Protein AF-A0A7W0ZNR7-F1 (afdb_monomer_lite)

Secondary structure (DSSP, 8-state):
-PPPP---------------S-SS--EEEEEEE-TTS-EEEEEEESS-TT-TT-EEEEEEES--

Radius of gyration: 18.66 Å; chains: 1; bounding box: 62×24×32 Å

Foldseek 3Di:
DDDDDDDDDDDDDDDDDDDDQDPPFFPPWDWDQDPLRKIKIWGWPDDPPVQPVIDTDIGIDPPD

pLDDT: mean 87.9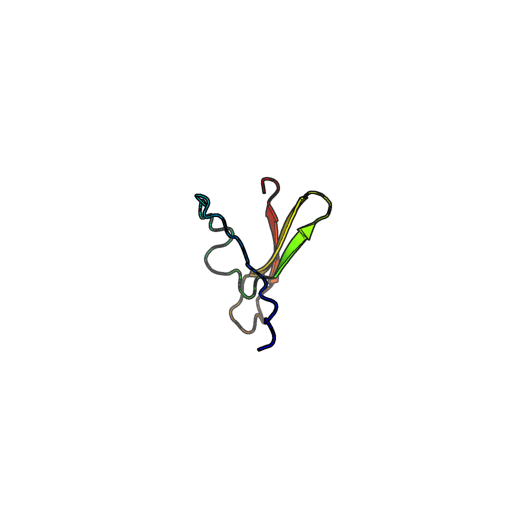9, std 8.34, range [55.0, 97.19]

Sequence (64 aa):
MSAQDYTILVGREVPAARVDAVTGGGHFPVMIRLDSGDLVAAVRGGGTHVGIKGRLDWIRSKDN

Structure (mmCIF, N/CA/C/O backbone):
data_AF-A0A7W0ZNR7-F1
#
_entry.id   AF-A0A7W0ZNR7-F1
#
loop_
_atom_site.group_PDB
_atom_site.id
_atom_site.type_symbol
_atom_site.label_atom_id
_atom_site.label_alt_id
_atom_site.label_com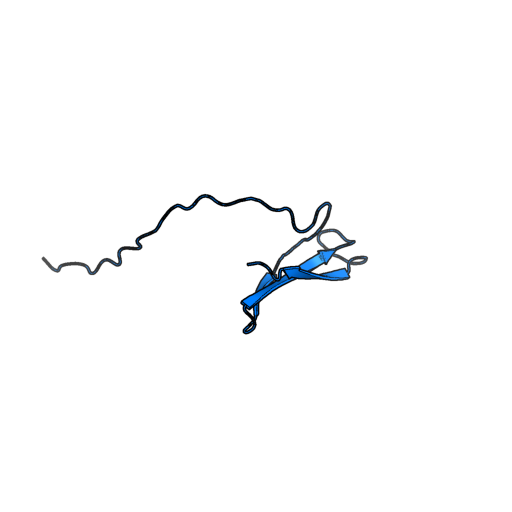p_id
_atom_site.label_asym_id
_atom_site.label_entity_id
_atom_site.label_seq_id
_atom_site.pdbx_PDB_ins_code
_atom_site.Cartn_x
_atom_site.Cartn_y
_atom_site.Cartn_z
_atom_site.occupancy
_atom_site.B_iso_or_equiv
_atom_site.auth_seq_id
_atom_site.auth_comp_id
_atom_site.auth_asym_id
_atom_site.auth_atom_id
_atom_site.pdbx_PDB_model_num
ATOM 1 N N . MET A 1 1 ? -51.134 -8.669 -5.005 1.00 55.00 1 MET A N 1
ATOM 2 C CA . MET A 1 1 ? -49.887 -7.874 -4.982 1.00 55.00 1 MET A CA 1
ATOM 3 C C . MET A 1 1 ? -48.842 -8.702 -4.251 1.00 55.00 1 MET A C 1
ATOM 5 O O . MET A 1 1 ? -49.105 -9.072 -3.116 1.00 55.00 1 MET A O 1
ATOM 9 N N . SER A 1 2 ? -47.749 -9.094 -4.911 1.00 66.12 2 SER A N 1
ATOM 10 C CA . SER A 1 2 ? -46.656 -9.854 -4.280 1.00 66.12 2 SER A CA 1
ATOM 11 C C . SER A 1 2 ? -45.676 -8.863 -3.649 1.00 66.12 2 SER A C 1
ATOM 13 O O . SER A 1 2 ? -45.331 -7.863 -4.276 1.00 66.12 2 SER A O 1
ATOM 15 N N . ALA A 1 3 ? -45.289 -9.110 -2.397 1.00 75.38 3 ALA A N 1
ATOM 16 C CA . ALA A 1 3 ? -44.232 -8.355 -1.735 1.00 75.38 3 ALA A CA 1
ATOM 17 C C . ALA A 1 3 ? -42.883 -8.713 -2.378 1.00 75.38 3 ALA A C 1
ATOM 19 O O . ALA A 1 3 ? -42.645 -9.882 -2.683 1.00 75.38 3 ALA A O 1
ATOM 20 N N . GLN A 1 4 ? -42.042 -7.708 -2.623 1.00 78.62 4 GLN A N 1
ATOM 21 C CA . GLN A 1 4 ? -40.661 -7.908 -3.063 1.00 78.62 4 GLN A CA 1
ATOM 22 C C . GLN A 1 4 ? -39.755 -8.027 -1.839 1.00 78.62 4 GLN A C 1
ATOM 24 O O . GLN A 1 4 ? -39.877 -7.238 -0.901 1.00 78.62 4 GLN A O 1
ATOM 29 N N . ASP A 1 5 ? -38.837 -8.989 -1.871 1.00 82.31 5 ASP A N 1
ATOM 30 C CA . ASP A 1 5 ? -37.782 -9.099 -0.872 1.00 82.31 5 ASP A CA 1
ATOM 31 C C . ASP A 1 5 ? -36.742 -8.001 -1.110 1.00 82.31 5 ASP A C 1
ATOM 33 O O . ASP A 1 5 ? -36.177 -7.878 -2.199 1.00 82.31 5 ASP A O 1
ATOM 37 N N . TYR A 1 6 ? -36.478 -7.202 -0.078 1.00 80.50 6 TYR A N 1
ATOM 38 C CA . TYR A 1 6 ? -35.427 -6.188 -0.092 1.00 80.50 6 TYR A CA 1
ATOM 39 C C . TYR A 1 6 ? -34.330 -6.567 0.899 1.00 80.50 6 TYR A C 1
ATOM 41 O O . TYR A 1 6 ? -34.601 -6.927 2.044 1.00 80.50 6 TYR A O 1
ATOM 49 N N . THR A 1 7 ? -33.071 -6.434 0.483 1.00 85.38 7 THR A N 1
ATOM 50 C CA . THR A 1 7 ? -31.923 -6.497 1.392 1.00 85.38 7 THR A CA 1
ATOM 51 C C . THR A 1 7 ? -31.544 -5.082 1.809 1.00 85.38 7 THR A C 1
ATOM 53 O O . THR A 1 7 ? -31.169 -4.262 0.973 1.00 85.38 7 THR A O 1
ATOM 56 N N . ILE A 1 8 ? -31.633 -4.793 3.106 1.00 84.06 8 ILE A N 1
ATOM 57 C CA . ILE A 1 8 ? -31.177 -3.521 3.670 1.00 84.06 8 ILE A CA 1
ATOM 58 C C . ILE A 1 8 ? -29.702 -3.668 4.050 1.00 84.06 8 ILE A C 1
ATOM 60 O O . ILE A 1 8 ? -29.358 -4.449 4.935 1.00 84.06 8 ILE A O 1
ATOM 64 N N . LEU A 1 9 ? -28.833 -2.896 3.397 1.00 85.50 9 LEU A N 1
ATOM 65 C CA . LEU A 1 9 ? -27.454 -2.704 3.839 1.00 85.50 9 LEU A CA 1
ATOM 66 C C . LEU A 1 9 ? -27.426 -1.582 4.880 1.00 85.50 9 LEU A C 1
ATOM 68 O O . LEU A 1 9 ? -27.727 -0.432 4.568 1.00 85.50 9 LEU A O 1
ATOM 72 N N . VAL A 1 10 ? -27.064 -1.918 6.117 1.00 86.38 10 VAL A N 1
ATOM 73 C CA . VAL A 1 10 ? -26.888 -0.942 7.199 1.00 86.38 10 VAL A CA 1
ATOM 74 C C . VAL A 1 10 ? -25.402 -0.617 7.323 1.00 86.38 10 VAL A C 1
ATOM 76 O O . VAL A 1 10 ? -24.603 -1.476 7.690 1.00 86.38 10 VAL A O 1
ATOM 79 N N . GLY A 1 11 ? -25.027 0.620 6.997 1.00 88.88 11 GLY A N 1
ATOM 80 C CA . GLY A 1 11 ? -23.665 1.133 7.158 1.00 88.88 11 GLY A CA 1
ATOM 81 C C . GLY A 1 11 ? -23.525 2.014 8.400 1.00 88.88 11 GLY A C 1
ATOM 82 O O . GLY A 1 11 ? -24.486 2.652 8.827 1.00 88.88 11 GLY A O 1
ATOM 83 N N . ARG A 1 12 ? -22.314 2.076 8.964 1.00 88.50 12 ARG A N 1
ATOM 84 C CA . ARG A 1 12 ? -21.928 3.055 9.990 1.00 88.50 12 ARG A CA 1
ATOM 85 C C . ARG A 1 12 ? -20.761 3.883 9.473 1.00 88.50 12 ARG A C 1
ATOM 87 O O . ARG A 1 12 ? -19.751 3.315 9.066 1.00 88.50 12 ARG A O 1
ATOM 94 N N . GLU A 1 13 ? -20.880 5.201 9.554 1.00 89.62 13 GLU A N 1
ATOM 95 C CA . GLU A 1 13 ? -19.744 6.097 9.362 1.00 89.62 13 GLU A CA 1
ATOM 96 C C . GLU A 1 13 ? -18.891 6.128 10.634 1.00 89.62 13 GLU A C 1
ATOM 98 O O . GLU A 1 13 ? -19.400 6.252 11.750 1.00 89.62 13 GLU A O 1
ATOM 103 N N . VAL A 1 14 ? -17.583 5.979 10.465 1.00 89.56 14 VAL A N 1
ATOM 104 C CA . VAL A 1 14 ? -16.595 6.080 11.539 1.00 89.56 14 VAL A CA 1
ATOM 105 C C . VAL A 1 14 ? -15.498 7.041 11.103 1.00 89.56 14 VAL A C 1
ATOM 107 O O . VAL A 1 14 ? -15.103 6.993 9.936 1.00 89.56 14 VAL A O 1
ATOM 110 N N . PRO A 1 15 ? -14.977 7.887 12.011 1.00 92.19 15 PRO A N 1
ATOM 111 C CA . PRO A 1 15 ? -13.815 8.708 11.709 1.00 92.19 15 PRO A CA 1
ATOM 112 C C . PRO A 1 15 ? -12.656 7.830 11.233 1.00 92.19 15 PRO A C 1
ATOM 114 O O . PRO A 1 15 ? -12.297 6.860 11.901 1.00 92.19 15 PRO A O 1
ATOM 117 N N . ALA A 1 16 ? -12.073 8.176 10.090 1.00 88.56 16 ALA A N 1
ATOM 118 C CA . ALA A 1 16 ? -10.930 7.477 9.520 1.00 88.56 16 ALA A CA 1
ATOM 119 C C . ALA A 1 16 ? -9.761 8.449 9.344 1.00 88.56 16 ALA A C 1
ATOM 121 O O . ALA A 1 16 ? -9.937 9.570 8.864 1.00 88.56 16 ALA A O 1
ATOM 122 N N . ALA A 1 17 ? -8.561 8.013 9.721 1.00 90.44 17 ALA A N 1
ATOM 123 C CA . ALA A 1 17 ? -7.333 8.738 9.431 1.00 90.44 17 ALA A CA 1
ATOM 124 C C . ALA A 1 17 ? -6.789 8.294 8.069 1.00 90.44 17 ALA A C 1
ATOM 126 O O . ALA A 1 17 ? -6.710 7.100 7.780 1.00 90.44 17 ALA A O 1
ATOM 127 N N . ARG A 1 18 ? -6.396 9.254 7.228 1.00 91.94 18 ARG A N 1
ATOM 128 C CA . ARG A 1 18 ? -5.695 8.959 5.976 1.00 91.94 18 ARG A CA 1
ATOM 129 C C . ARG A 1 18 ? -4.195 8.854 6.245 1.00 91.94 18 ARG A C 1
ATOM 131 O O . ARG A 1 18 ? -3.609 9.779 6.800 1.00 91.94 18 ARG A O 1
ATOM 138 N N . VAL A 1 19 ? -3.584 7.768 5.778 1.00 92.25 19 VAL A N 1
ATOM 139 C CA . VAL A 1 19 ? -2.132 7.555 5.805 1.00 92.25 19 VAL A CA 1
ATOM 140 C C . VAL A 1 19 ? -1.660 7.252 4.388 1.00 92.25 19 VAL A C 1
ATOM 142 O O . VAL A 1 19 ? -2.169 6.338 3.740 1.00 92.25 19 VAL A O 1
ATOM 145 N N . ASP A 1 20 ? -0.692 8.021 3.895 1.00 93.62 20 ASP A N 1
ATOM 146 C CA . ASP A 1 20 ? -0.083 7.763 2.591 1.00 93.62 20 ASP A CA 1
ATOM 147 C C . ASP A 1 20 ? 0.998 6.683 2.743 1.00 93.62 20 ASP A C 1
ATOM 149 O O . ASP A 1 20 ? 2.073 6.931 3.285 1.00 93.62 20 ASP A O 1
ATOM 153 N N . ALA A 1 21 ? 0.710 5.466 2.271 1.00 92.19 21 ALA A N 1
ATOM 154 C CA . ALA A 1 21 ? 1.624 4.328 2.405 1.00 92.19 21 ALA A CA 1
ATOM 155 C C . ALA A 1 21 ? 2.800 4.357 1.406 1.00 92.19 21 ALA A C 1
ATOM 157 O O . ALA A 1 21 ? 3.868 3.820 1.692 1.00 92.19 21 ALA A O 1
ATOM 158 N N . VAL A 1 22 ? 2.610 4.973 0.232 1.00 90.75 22 VAL A N 1
ATOM 159 C CA . VAL A 1 22 ? 3.636 5.175 -0.807 1.00 90.75 22 VAL A CA 1
ATOM 160 C C . VAL A 1 22 ? 3.377 6.510 -1.505 1.00 90.75 22 VAL A C 1
ATOM 162 O O . VAL A 1 22 ? 2.236 6.827 -1.835 1.00 90.75 22 VAL A O 1
ATOM 165 N N . THR A 1 23 ? 4.434 7.278 -1.777 1.00 89.69 23 THR A N 1
ATOM 166 C CA . THR A 1 23 ? 4.383 8.531 -2.549 1.00 89.69 23 THR A CA 1
ATOM 167 C C . THR A 1 23 ? 5.261 8.438 -3.798 1.00 89.69 23 THR A C 1
ATOM 169 O O . THR A 1 23 ? 6.245 7.700 -3.834 1.00 89.69 23 THR A O 1
ATOM 172 N N . GLY A 1 24 ? 4.889 9.159 -4.863 1.00 85.50 24 GLY A N 1
ATOM 173 C CA . GLY A 1 24 ? 5.667 9.192 -6.112 1.00 85.50 24 GLY A CA 1
ATOM 174 C C . GLY A 1 24 ? 5.689 7.875 -6.907 1.00 85.50 24 GLY A C 1
ATOM 175 O O . GLY A 1 24 ? 6.548 7.695 -7.767 1.00 85.50 24 GLY A O 1
ATOM 176 N N . GLY A 1 25 ? 4.764 6.951 -6.630 1.00 84.50 25 GLY A N 1
ATOM 177 C CA . GLY A 1 25 ? 4.663 5.641 -7.275 1.00 84.50 25 GLY A CA 1
ATOM 178 C C . GLY A 1 25 ? 3.464 4.847 -6.753 1.00 84.50 25 GLY A C 1
ATOM 179 O O . GLY A 1 25 ? 2.445 5.434 -6.400 1.00 84.50 25 GLY A O 1
ATOM 180 N N . GLY A 1 26 ? 3.589 3.517 -6.690 1.00 86.31 26 GLY A N 1
ATOM 181 C CA . GLY A 1 26 ? 2.579 2.646 -6.080 1.00 86.31 26 GLY A CA 1
ATOM 182 C C . GLY A 1 26 ? 1.404 2.316 -7.004 1.00 86.31 26 GLY A C 1
ATOM 183 O O . GLY A 1 26 ? 0.269 2.193 -6.553 1.00 86.31 26 GLY A O 1
ATOM 184 N N . HIS A 1 27 ? 1.654 2.206 -8.310 1.00 88.06 27 HIS A N 1
ATOM 185 C CA . HIS A 1 27 ? 0.592 1.950 -9.280 1.00 88.06 27 HIS A CA 1
ATOM 186 C C . HIS A 1 27 ? -0.007 0.549 -9.125 1.00 88.06 27 HIS A C 1
ATOM 188 O O . HIS A 1 27 ? 0.699 -0.396 -8.767 1.00 88.06 27 HIS A O 1
ATOM 194 N N . PHE A 1 28 ? -1.290 0.433 -9.480 1.00 89.50 28 PHE A N 1
ATOM 195 C CA . PHE A 1 28 ? -2.056 -0.819 -9.505 1.00 89.50 28 PHE A CA 1
ATOM 196 C C . PHE A 1 28 ? -1.989 -1.601 -8.181 1.00 89.50 28 PHE A C 1
ATOM 198 O O . PHE A 1 28 ? -1.559 -2.755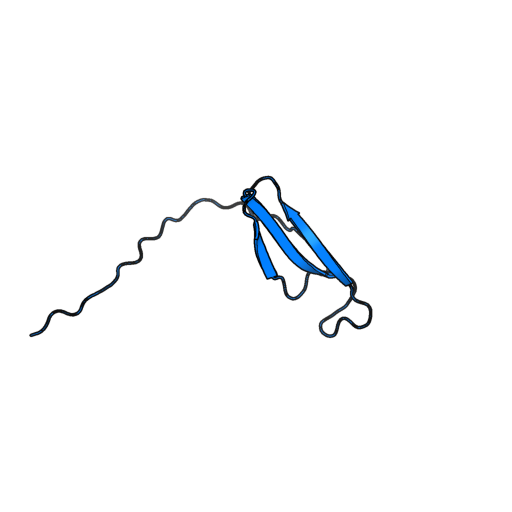 -8.180 1.00 89.50 28 PHE A O 1
ATOM 205 N N . PRO A 1 29 ? -2.368 -0.982 -7.045 1.00 92.19 29 PRO A N 1
ATOM 206 C CA . PRO A 1 29 ? -2.300 -1.654 -5.761 1.00 92.19 29 PRO A CA 1
ATOM 207 C C . PRO A 1 29 ? -3.297 -2.813 -5.707 1.00 92.19 29 PRO A C 1
ATOM 209 O O . PRO A 1 29 ? -4.479 -2.649 -6.013 1.00 92.19 29 PRO A O 1
ATOM 212 N N . VAL A 1 30 ? -2.823 -3.971 -5.259 1.00 95.81 30 VAL A N 1
ATOM 213 C CA . VAL A 1 30 ? -3.673 -5.094 -4.854 1.00 95.81 30 VAL A CA 1
ATOM 214 C C . VAL A 1 30 ? -3.386 -5.363 -3.389 1.00 95.81 30 VAL A C 1
ATOM 216 O O . VAL A 1 30 ? -2.239 -5.624 -3.027 1.00 95.81 30 VAL A O 1
ATOM 219 N N . MET A 1 31 ? -4.419 -5.273 -2.553 1.00 96.31 31 MET A N 1
ATOM 220 C CA . MET A 1 31 ? -4.311 -5.450 -1.108 1.00 96.31 31 MET A CA 1
ATOM 221 C C . MET A 1 31 ? -5.044 -6.710 -0.664 1.00 96.31 31 MET A C 1
ATOM 223 O O . MET A 1 31 ? -6.156 -6.980 -1.118 1.00 96.31 31 MET A O 1
ATOM 227 N N . ILE A 1 32 ? -4.430 -7.438 0.264 1.00 96.75 32 ILE A N 1
ATOM 228 C CA . ILE A 1 32 ? -5.053 -8.546 0.982 1.00 96.75 32 ILE A CA 1
ATOM 229 C C . ILE A 1 32 ? -4.801 -8.401 2.484 1.00 96.75 32 ILE A C 1
ATOM 231 O O . ILE A 1 32 ? -3.813 -7.805 2.920 1.00 96.75 32 ILE A O 1
ATOM 235 N N . ARG A 1 33 ? -5.697 -8.986 3.275 1.00 96.94 33 ARG A N 1
ATOM 236 C CA . ARG A 1 33 ? -5.483 -9.233 4.701 1.00 96.94 33 ARG A CA 1
ATOM 237 C C . ARG A 1 33 ? -4.957 -10.655 4.857 1.00 96.94 33 ARG A C 1
ATOM 239 O O . ARG A 1 33 ? -5.553 -11.574 4.302 1.00 96.94 33 ARG A O 1
ATOM 246 N N . LEU A 1 34 ? -3.853 -10.819 5.575 1.00 96.25 34 LEU A N 1
ATOM 247 C CA . LEU A 1 34 ? -3.303 -12.133 5.908 1.00 96.25 34 LEU A CA 1
ATOM 248 C C . LEU A 1 34 ? -4.034 -12.737 7.114 1.00 96.25 34 LEU A C 1
ATOM 250 O O . LEU A 1 34 ? -4.616 -12.008 7.916 1.00 96.25 34 LEU A O 1
ATOM 254 N N . ASP A 1 35 ? -3.924 -14.055 7.297 1.00 96.62 35 ASP A N 1
ATOM 255 C CA . ASP A 1 35 ? -4.501 -14.765 8.453 1.00 96.62 35 ASP A CA 1
ATOM 256 C C . ASP A 1 35 ? -3.944 -14.270 9.798 1.00 96.62 35 ASP A C 1
ATOM 258 O O . ASP A 1 35 ? -4.619 -14.336 10.822 1.00 96.62 35 ASP A O 1
ATOM 262 N N . SER A 1 36 ? -2.725 -13.719 9.799 1.00 95.38 36 SER A N 1
ATOM 263 C CA . SER A 1 36 ? -2.119 -13.066 10.966 1.00 95.38 36 SER A CA 1
ATOM 264 C C . SER A 1 36 ? -2.796 -11.746 11.355 1.00 95.38 36 SER A C 1
ATOM 266 O O . SER A 1 36 ? -2.476 -11.187 12.401 1.00 95.38 36 SER A O 1
ATOM 268 N N . GLY A 1 37 ? -3.687 -11.218 10.513 1.00 95.75 37 GLY A N 1
ATOM 269 C CA . GLY A 1 37 ? -4.306 -9.902 10.656 1.00 95.75 37 GLY A CA 1
ATOM 270 C C . GLY A 1 37 ? -3.526 -8.764 9.993 1.00 95.75 37 GLY A C 1
ATOM 271 O O . GLY A 1 37 ? -4.088 -7.684 9.821 1.00 95.75 37 GLY A O 1
ATOM 272 N N . ASP A 1 38 ? -2.280 -9.002 9.566 1.00 97.19 38 ASP A N 1
ATOM 273 C CA . ASP A 1 38 ? -1.486 -8.015 8.830 1.00 97.19 38 ASP A CA 1
ATOM 274 C C . ASP A 1 38 ? -2.157 -7.626 7.506 1.00 97.19 38 ASP A C 1
ATOM 276 O O . ASP A 1 38 ? -2.727 -8.467 6.800 1.00 97.19 38 ASP A O 1
ATOM 280 N N . LEU A 1 39 ? -2.001 -6.361 7.120 1.00 96.31 39 LEU A N 1
ATOM 281 C CA . LEU A 1 39 ? -2.375 -5.883 5.793 1.00 96.31 39 LEU A CA 1
ATOM 282 C C . LEU A 1 39 ? -1.145 -5.876 4.898 1.00 96.31 39 LEU A C 1
ATOM 284 O O . LEU A 1 39 ? -0.101 -5.335 5.268 1.00 96.31 39 LEU A O 1
ATOM 288 N N . VAL A 1 40 ? -1.269 -6.441 3.701 1.00 96.50 40 VAL A N 1
ATOM 289 C CA . VAL A 1 40 ? -0.204 -6.397 2.698 1.00 96.50 40 VAL A CA 1
ATOM 290 C C . VAL A 1 40 ? -0.744 -5.903 1.374 1.00 96.50 40 VAL A C 1
ATOM 292 O O . VAL A 1 40 ? -1.851 -6.258 0.968 1.00 96.50 40 VAL A O 1
ATOM 295 N N . ALA A 1 41 ? 0.053 -5.088 0.693 1.00 96.44 41 ALA A N 1
ATOM 296 C CA . ALA A 1 41 ? -0.240 -4.678 -0.664 1.00 96.44 41 ALA A CA 1
ATOM 297 C C . ALA A 1 41 ? 0.971 -4.899 -1.565 1.00 96.44 41 ALA A C 1
ATOM 299 O O . ALA A 1 41 ? 2.098 -4.520 -1.235 1.00 96.44 41 ALA A O 1
ATOM 300 N N . ALA A 1 42 ? 0.709 -5.498 -2.722 1.00 94.81 42 ALA A N 1
ATOM 301 C CA . ALA A 1 42 ? 1.629 -5.473 -3.842 1.00 94.81 42 ALA A CA 1
ATOM 302 C C . ALA A 1 42 ? 1.358 -4.195 -4.636 1.00 94.81 42 ALA A C 1
ATOM 304 O O . ALA A 1 42 ? 0.220 -3.935 -5.036 1.00 94.81 42 ALA A O 1
ATOM 305 N N . VAL A 1 43 ? 2.396 -3.393 -4.853 1.00 92.94 43 VAL A N 1
ATOM 306 C CA . VAL A 1 43 ? 2.313 -2.149 -5.624 1.00 92.94 43 VAL A CA 1
ATOM 307 C C . VAL A 1 43 ? 3.450 -2.079 -6.633 1.00 92.94 43 VAL A C 1
ATOM 309 O O . VAL A 1 43 ? 4.485 -2.727 -6.477 1.00 92.94 43 VAL A O 1
ATOM 312 N N . ARG A 1 44 ? 3.286 -1.280 -7.688 1.00 90.25 44 ARG A N 1
ATOM 313 C CA . ARG A 1 44 ? 4.346 -1.076 -8.678 1.00 90.25 44 ARG A CA 1
ATOM 314 C C . ARG A 1 44 ? 5.136 0.197 -8.393 1.00 90.25 44 ARG A C 1
A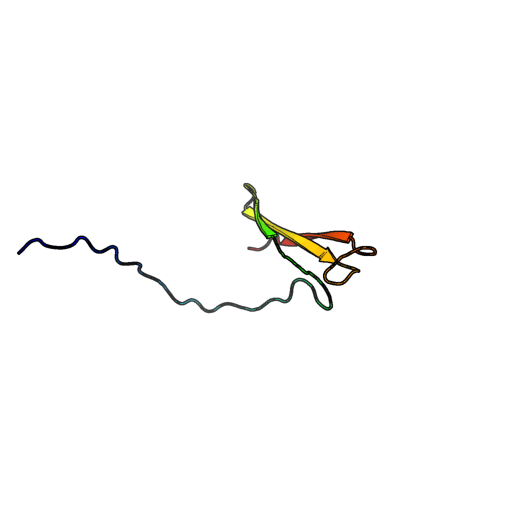TOM 316 O O . ARG A 1 44 ? 4.587 1.299 -8.453 1.00 90.25 44 ARG A O 1
ATOM 323 N N . GLY A 1 45 ? 6.429 0.043 -8.122 1.00 86.94 45 GLY A N 1
ATOM 324 C CA . GLY A 1 45 ? 7.365 1.147 -7.904 1.00 86.94 45 GLY A CA 1
ATOM 325 C C . GLY A 1 45 ? 8.365 1.319 -9.046 1.00 86.94 45 GLY A C 1
ATOM 326 O O . GLY A 1 45 ? 8.585 0.410 -9.843 1.00 86.94 45 GLY A O 1
ATOM 327 N N . GLY A 1 46 ? 9.002 2.490 -9.129 1.00 83.12 46 GLY A N 1
ATOM 328 C CA . GLY A 1 46 ? 10.167 2.731 -10.001 1.00 83.12 46 GLY A CA 1
ATOM 329 C C . GLY A 1 46 ? 9.897 2.807 -11.511 1.00 83.12 46 GLY A C 1
ATOM 330 O O . GLY A 1 46 ? 10.820 3.043 -12.283 1.00 83.12 46 GLY A O 1
ATOM 331 N N . GLY A 1 47 ? 8.650 2.642 -11.953 1.00 77.75 47 GLY A N 1
ATOM 332 C CA . GLY A 1 47 ? 8.254 2.789 -13.351 1.00 77.75 47 GLY A CA 1
ATOM 333 C C . GLY A 1 47 ? 6.812 3.270 -13.474 1.00 77.75 47 GLY A C 1
ATOM 334 O O . GLY A 1 47 ? 6.010 3.072 -12.566 1.00 77.75 47 GLY A O 1
ATOM 335 N N . THR A 1 48 ? 6.491 3.900 -14.604 1.00 78.56 48 THR A N 1
ATOM 336 C CA . THR A 1 48 ? 5.129 4.345 -14.937 1.00 78.56 48 THR A CA 1
ATOM 337 C C . THR A 1 48 ? 4.264 3.156 -15.385 1.00 78.56 48 THR A C 1
ATOM 339 O O . THR A 1 48 ? 4.623 1.999 -15.168 1.00 78.56 48 THR A O 1
ATOM 342 N N . HIS A 1 49 ? 3.136 3.429 -16.047 1.00 78.25 49 HIS A N 1
ATOM 343 C CA . HIS A 1 49 ? 2.120 2.462 -16.479 1.00 78.25 49 HIS A CA 1
ATOM 344 C C . HIS A 1 49 ? 2.666 1.116 -17.004 1.00 78.25 49 HIS A C 1
ATOM 346 O O . HIS A 1 49 ? 2.197 0.057 -16.593 1.00 78.25 49 HIS A O 1
ATOM 352 N N . VAL A 1 50 ? 3.687 1.140 -17.871 1.00 80.56 50 VAL A N 1
ATOM 353 C CA . VAL A 1 50 ? 4.235 -0.071 -18.519 1.00 80.56 50 VAL A CA 1
ATOM 354 C C . VAL A 1 50 ? 5.258 -0.802 -17.631 1.00 80.56 50 VAL A C 1
ATOM 356 O O . VAL A 1 50 ? 5.417 -2.016 -17.720 1.00 80.56 50 VAL A O 1
ATOM 359 N N . GLY A 1 51 ? 5.938 -0.082 -16.733 1.00 74.88 51 GLY A N 1
ATOM 360 C CA . GLY A 1 51 ? 6.820 -0.664 -15.719 1.00 74.88 51 GLY A CA 1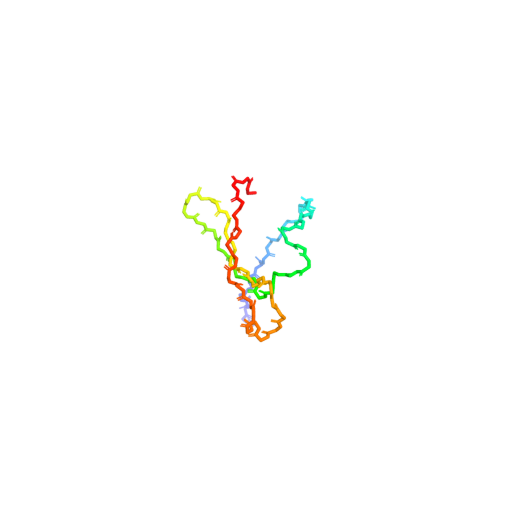
ATOM 361 C C . GLY A 1 51 ? 8.062 -1.402 -16.231 1.00 74.88 51 GLY A C 1
ATOM 362 O O . GLY A 1 51 ? 8.560 -2.264 -15.517 1.00 74.88 51 GLY A O 1
ATOM 363 N N . ILE A 1 52 ? 8.586 -1.061 -17.416 1.00 80.25 52 ILE A N 1
ATOM 364 C CA . ILE A 1 52 ? 9.791 -1.683 -18.019 1.00 80.25 52 ILE A CA 1
ATOM 365 C C . ILE A 1 52 ? 11.034 -1.546 -17.123 1.00 80.25 52 ILE A C 1
ATOM 367 O O . ILE A 1 52 ? 11.863 -2.446 -17.070 1.00 80.25 52 ILE A O 1
ATOM 371 N N . LYS A 1 53 ? 11.154 -0.428 -16.399 1.00 83.88 53 LYS A N 1
ATOM 372 C CA . LYS A 1 53 ? 12.190 -0.200 -15.372 1.00 83.88 53 LYS A CA 1
ATOM 373 C C . LYS A 1 53 ? 11.630 -0.284 -13.946 1.00 83.88 53 LYS A C 1
ATOM 375 O O . LYS A 1 53 ? 12.261 0.175 -13.000 1.00 83.88 53 LYS A O 1
ATOM 380 N N . GLY A 1 54 ? 10.407 -0.794 -13.816 1.00 86.75 54 GLY A N 1
ATOM 381 C CA . GLY A 1 54 ? 9.698 -0.873 -12.550 1.00 86.75 54 GLY A CA 1
ATOM 382 C C . GLY A 1 54 ? 10.067 -2.116 -11.750 1.00 86.75 54 GLY A C 1
ATOM 383 O O . GLY A 1 54 ? 10.713 -3.038 -12.240 1.00 86.75 54 GLY A O 1
ATOM 384 N N . ARG A 1 55 ? 9.589 -2.143 -10.512 1.00 89.75 55 ARG A N 1
ATOM 385 C CA . ARG A 1 55 ? 9.687 -3.265 -9.581 1.00 89.75 55 ARG A CA 1
ATOM 386 C C . ARG A 1 55 ? 8.326 -3.534 -8.948 1.00 89.75 55 ARG A C 1
ATOM 388 O O . ARG A 1 55 ? 7.466 -2.648 -8.920 1.00 89.75 55 ARG A O 1
ATOM 395 N N . LEU A 1 56 ? 8.148 -4.752 -8.453 1.00 90.50 56 LEU A N 1
ATOM 396 C CA . LEU A 1 56 ? 7.047 -5.072 -7.553 1.00 90.50 56 LEU A CA 1
ATOM 397 C C . LEU A 1 56 ? 7.516 -4.810 -6.126 1.00 90.50 56 LEU A C 1
ATOM 399 O O . LEU A 1 56 ? 8.455 -5.444 -5.653 1.00 90.50 56 LEU A O 1
ATOM 403 N N . ASP A 1 57 ? 6.870 -3.848 -5.481 1.00 91.75 57 ASP A N 1
ATOM 404 C CA . ASP A 1 57 ? 7.092 -3.504 -4.087 1.00 91.75 57 ASP A CA 1
ATOM 405 C C . ASP A 1 57 ? 6.055 -4.204 -3.215 1.00 91.75 57 ASP A C 1
ATOM 407 O O . ASP A 1 57 ? 4.861 -4.216 -3.522 1.00 91.75 57 ASP A O 1
ATOM 411 N N . TRP A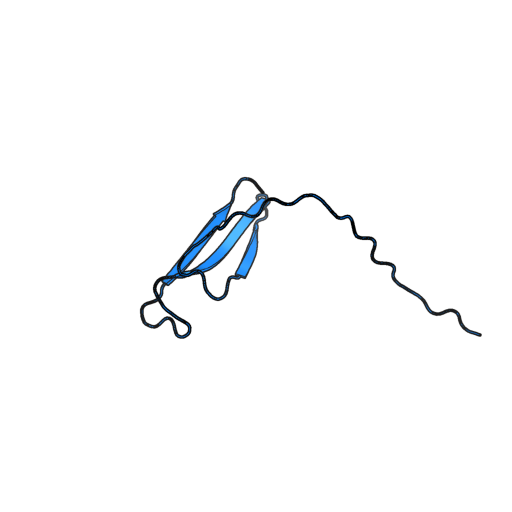 1 58 ? 6.530 -4.762 -2.106 1.00 93.31 58 TRP A N 1
ATOM 412 C CA . TRP A 1 58 ? 5.701 -5.357 -1.070 1.00 93.31 58 TRP A CA 1
ATOM 413 C C . TRP A 1 58 ? 5.665 -4.427 0.137 1.00 93.31 58 TRP A C 1
ATOM 415 O O . TRP A 1 58 ? 6.680 -4.250 0.813 1.00 93.31 58 TRP A O 1
ATOM 425 N N . ILE A 1 59 ? 4.501 -3.847 0.419 1.00 94.94 59 ILE A N 1
ATOM 426 C CA . ILE A 1 59 ? 4.291 -3.029 1.616 1.00 94.94 59 ILE A CA 1
ATOM 427 C C . ILE A 1 59 ? 3.424 -3.789 2.617 1.00 94.94 59 ILE A C 1
ATOM 429 O O . ILE A 1 59 ? 2.492 -4.498 2.234 1.00 94.94 59 ILE A O 1
ATOM 433 N N . ARG A 1 60 ? 3.746 -3.659 3.907 1.00 96.06 60 ARG A N 1
ATOM 434 C CA . ARG A 1 60 ? 3.055 -4.343 5.007 1.00 96.06 60 ARG A CA 1
ATOM 435 C C . ARG A 1 60 ? 2.744 -3.364 6.131 1.00 96.06 60 ARG A C 1
ATOM 437 O O . ARG A 1 60 ? 3.648 -2.673 6.591 1.00 96.06 60 ARG A O 1
ATOM 444 N N . SER A 1 61 ? 1.503 -3.378 6.602 1.00 96.25 61 SER A N 1
ATOM 445 C CA . SER A 1 61 ? 1.082 -2.782 7.873 1.00 96.25 61 SER A CA 1
ATOM 446 C C . SER A 1 61 ? 0.841 -3.894 8.898 1.00 96.25 61 SER A C 1
ATOM 448 O O . SER A 1 61 ? 0.405 -4.994 8.548 1.00 96.25 61 SER A O 1
ATOM 450 N N . LYS A 1 62 ? 1.181 -3.598 10.157 1.00 95.81 62 LYS A N 1
ATOM 451 C CA . LYS A 1 62 ? 1.067 -4.506 11.313 1.00 95.81 62 LYS A CA 1
ATOM 452 C C . LYS A 1 62 ? 0.060 -4.017 12.359 1.00 95.81 62 LYS A C 1
ATOM 454 O O . LYS A 1 62 ? -0.130 -4.673 13.376 1.00 95.81 62 LYS A O 1
ATOM 459 N N . ASP A 1 63 ? -0.499 -2.836 12.147 1.00 89.06 63 ASP A N 1
ATOM 460 C CA . ASP A 1 63 ? -1.242 -2.043 13.126 1.00 89.06 63 ASP A CA 1
ATOM 461 C C . ASP A 1 63 ? -2.731 -1.878 12.798 1.00 89.06 63 ASP A C 1
ATOM 463 O O . ASP A 1 63 ? -3.468 -1.393 13.651 1.00 89.06 63 ASP A O 1
ATOM 467 N N . ASN A 1 64 ? -3.163 -2.398 11.644 1.00 65.19 64 ASN A N 1
ATOM 468 C CA . ASN A 1 64 ? -4.557 -2.503 11.199 1.00 65.19 64 ASN A CA 1
ATOM 469 C C . ASN A 1 64 ? -5.396 -1.239 11.463 1.00 65.19 64 ASN A C 1
ATOM 471 O O . ASN A 1 64 ? -6.560 -1.381 11.912 1.00 65.19 64 ASN A O 1
#